Protein 3ZIT (pdb70)

InterPro domains:
  IPR002109 Glutaredoxin [PF00462] (4-63)
  IPR011911 Glutaredoxin-like protein, YruB [TIGR02196] (3-76)
  IPR036249 Thioredoxin-like superfamily [SSF52833] (2-76)
  IPR051548 Glutaredoxin-like Electron Transport [PTHR34386] (2-76)

Structure (mmCIF, N/CA/C/O backbone):
data_3ZIT
#
_entry.id   3ZIT
#
_cell.length_a   24.410
_cell.length_b   99.090
_cell.length_c   25.160
_cell.angle_alpha   90.00
_cell.angle_beta   91.64
_cell.angle_gamma   90.00
#
_symmetry.space_group_name_H-M   'P 1 21 1'
#
loop_
_entity.id
_entity.type
_entity.pdbx_description
1 polymer THIOREDOXIN
2 water water
#
loop_
_atom_site.group_PDB
_atom_site.id
_atom_site.type_symbol
_atom_site.label_atom_id
_atom_site.label_alt_id
_atom_site.label_comp_id
_atom_site.label_asym_id
_atom_site.label_entity_id
_atom_site.label_seq_id
_atom_site.pdbx_PDB_ins_code
_atom_site.Cartn_x
_atom_site.Cartn_y
_atom_site.Cartn_z
_atom_site.occupancy
_atom_site.B_iso_or_equiv
_atom_site.auth_seq_id
_atom_site.auth_comp_id
_atom_site.auth_asym_id
_atom_site.auth_atom_id
_atom_site.pdbx_PDB_model_nu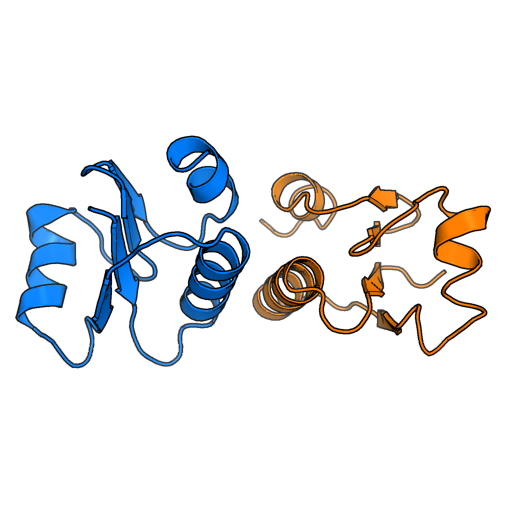m
ATOM 1 N N . LYS A 1 3 ? -15.988 -17.963 -2.110 1.00 31.22 3 LYS A N 1
ATOM 2 C CA . LYS A 1 3 ? -17.231 -17.087 -2.164 1.00 31.21 3 LYS A CA 1
ATOM 3 C C . LYS A 1 3 ? -17.023 -15.854 -3.002 1.00 26.30 3 LYS A C 1
ATOM 4 O O . LYS A 1 3 ? -17.974 -15.211 -3.503 1.00 32.25 3 LYS A O 1
ATOM 10 N N . ILE A 1 4 ? -15.826 -15.364 -2.987 1.00 19.73 4 ILE A N 1
ATOM 11 C CA . ILE A 1 4 ? -15.451 -14.298 -3.933 1.00 17.53 4 ILE A CA 1
ATOM 12 C C . ILE A 1 4 ? -14.417 -14.847 -4.786 1.00 15.72 4 ILE A C 1
ATOM 13 O O . ILE A 1 4 ? -13.433 -15.399 -4.316 1.00 19.09 4 ILE A O 1
ATOM 18 N N . GLU A 1 5 ? -14.655 -14.675 -6.080 1.00 15.85 5 GLU A N 1
ATOM 19 C CA . GLU A 1 5 ? -13.752 -15.192 -7.096 1.00 15.58 5 GLU A CA 1
ATOM 20 C C . GLU A 1 5 ? -13.258 -14.039 -7.964 1.00 13.95 5 GLU A C 1
ATOM 21 O O . GLU A 1 5 ? -14.035 -13.164 -8.350 1.00 16.75 5 GLU A O 1
ATOM 27 N N . VAL A 1 6 ? -11.951 -14.001 -8.233 1.00 13.84 6 VAL A N 1
ATOM 28 C CA . VAL A 1 6 ? -11.362 -13.001 -9.098 1.00 12.26 6 VAL A CA 1
ATOM 29 C C . VAL A 1 6 ? -10.768 -13.694 -10.339 1.00 12.18 6 VAL A C 1
ATOM 30 O O . VAL A 1 6 ? -9.899 -14.547 -10.186 1.00 16.82 6 VAL A O 1
ATOM 34 N N . TYR A 1 7 ? -11.236 -13.343 -11.497 1.00 12.41 7 TYR A N 1
ATOM 35 C CA . TYR A 1 7 ? -10.754 -13.871 -12.766 1.00 14.00 7 TYR A CA 1
ATOM 36 C C . TYR A 1 7 ? -9.832 -12.815 -13.366 1.00 15.03 7 TYR A C 1
ATOM 37 O O . TYR A 1 7 ? -10.261 -11.650 -13.599 1.00 14.42 7 TYR A O 1
ATOM 46 N N . ALA A 1 8 ? -8.568 -13.171 -13.614 1.00 16.62 8 ALA A N 1
ATOM 47 C CA . ALA A 1 8 ? -7.574 -12.228 -14.057 1.00 18.54 8 ALA A CA 1
ATOM 48 C C . ALA A 1 8 ? -6.716 -12.883 -15.140 1.00 21.97 8 ALA A C 1
ATOM 49 O O . ALA A 1 8 ? -6.794 -14.022 -15.363 1.00 25.94 8 ALA A O 1
ATOM 51 N N . GLN A 1 9 ? -5.902 -12.097 -15.845 1.00 25.23 9 GLN A N 1
ATOM 52 C CA . GLN A 1 9 ? -4.998 -12.571 -17.011 1.00 23.23 9 GLN A CA 1
ATOM 53 C C . GLN A 1 9 ? -3.837 -11.699 -17.011 1.00 25.67 9 GLN A C 1
ATOM 54 O O . GLN A 1 9 ? -3.819 -10.643 -16.335 1.00 23.76 9 GLN A O 1
ATOM 60 N N . PRO A 1 10 ? -2.762 -12.146 -17.655 1.00 24.84 10 PRO A N 1
ATOM 61 C CA . PRO A 1 10 ? -1.490 -11.355 -17.728 1.00 30.18 10 PRO A CA 1
ATOM 62 C C . PRO A 1 10 ? -1.655 -10.002 -18.388 1.00 24.11 10 PRO A C 1
ATOM 63 O O . PRO A 1 10 ? -2.591 -9.803 -19.245 1.00 26.14 10 PRO A O 1
ATOM 67 N N . ASP A 1 11 ? -0.718 -9.083 -18.063 1.00 23.29 11 ASP A N 1
ATOM 68 C CA . ASP A 1 11 ? -0.614 -7.814 -18.676 1.00 27.63 11 ASP A CA 1
ATOM 69 C C . ASP A 1 11 ? -1.990 -7.164 -18.530 1.00 27.08 11 ASP A C 1
ATOM 70 O O . ASP A 1 11 ? -2.553 -6.737 -19.558 1.00 26.96 11 ASP A O 1
ATOM 75 N N . CYS A 1 12 ? -2.506 -7.089 -17.278 1.00 23.94 12 CYS A N 1
ATOM 76 C CA . CYS A 1 12 ? -3.805 -6.548 -16.998 1.00 19.63 12 CYS A CA 1
ATOM 77 C C . CYS A 1 12 ? -3.710 -5.580 -15.848 1.00 17.97 12 CYS A C 1
ATOM 78 O O . CYS A 1 12 ? -3.954 -5.901 -14.680 1.00 18.45 12 CYS A O 1
ATOM 81 N N . PRO A 1 13 ? -3.393 -4.345 -16.185 1.00 19.80 13 PRO A N 1
ATOM 82 C CA . PRO A 1 13 ? -3.282 -3.326 -15.136 1.00 18.32 13 PRO A CA 1
ATOM 83 C C . PRO A 1 13 ? -4.562 -3.209 -14.271 1.00 16.02 13 PRO A C 1
ATOM 84 O O . PRO A 1 13 ? -4.427 -3.110 -13.040 1.00 21.35 13 PRO A O 1
ATOM 88 N N . PRO A 1 14 ? -5.796 -3.198 -14.853 1.00 15.00 14 PRO A N 1
ATOM 89 C CA . PRO A 1 14 ? -6.995 -3.137 -14.068 1.00 15.05 14 PRO A CA 1
ATOM 90 C C . PRO A 1 14 ? -7.117 -4.309 -13.092 1.00 14.07 14 PRO A C 1
ATOM 91 O O . PRO A 1 14 ? -7.599 -4.134 -12.000 1.00 14.71 14 PRO A O 1
ATOM 95 N N . CYS A 1 15 ? -6.644 -5.479 -13.492 1.00 14.62 15 CYS A N 1
ATOM 96 C CA . CYS A 1 15 ? -6.629 -6.634 -12.546 1.00 14.89 15 CYS A CA 1
ATOM 97 C C . CYS A 1 15 ? -5.786 -6.400 -11.301 1.00 15.73 15 CYS A C 1
ATOM 98 O O . CYS A 1 15 ? -6.190 -6.700 -10.164 1.00 14.87 15 CYS A O 1
ATOM 101 N N . VAL A 1 16 ? -4.607 -5.822 -11.492 1.00 18.15 16 VAL A N 1
ATOM 102 C CA . VAL A 1 16 ? -3.773 -5.542 -10.376 1.00 19.06 16 VAL A CA 1
ATOM 103 C C . VAL A 1 16 ? -4.431 -4.524 -9.473 1.00 17.38 16 VAL A C 1
ATOM 104 O O . VAL A 1 16 ? -4.347 -4.645 -8.177 1.00 18.45 16 VAL A O 1
ATOM 108 N N . ILE A 1 17 ? -5.036 -3.503 -10.052 1.00 16.89 17 ILE A N 1
ATOM 109 C CA . ILE A 1 17 ? -5.665 -2.510 -9.256 1.00 16.87 17 ILE A CA 1
ATOM 110 C C . ILE A 1 17 ? -6.819 -3.119 -8.415 1.00 16.87 17 ILE A C 1
ATOM 111 O O . ILE A 1 17 ? -6.991 -2.814 -7.235 1.00 17.72 17 ILE A O 1
ATOM 116 N N . VAL A 1 18 ? -7.647 -3.950 -9.073 1.00 14.02 18 VAL A N 1
ATOM 117 C CA . VAL A 1 18 ? -8.800 -4.543 -8.375 1.00 13.29 18 VAL A CA 1
ATOM 118 C C . VAL A 1 18 ? -8.265 -5.410 -7.231 1.00 14.70 18 VAL A C 1
ATOM 119 O O . VAL A 1 18 ? -8.831 -5.372 -6.109 1.00 14.86 18 VAL A O 1
ATOM 123 N N . LYS A 1 19 ? -7.209 -6.160 -7.442 1.00 13.57 19 LYS A N 1
ATOM 124 C CA . LYS A 1 19 ? -6.712 -6.940 -6.357 1.00 15.94 19 LYS A CA 1
ATOM 125 C C . LYS A 1 19 ? -6.205 -6.076 -5.228 1.00 15.82 19 LYS A C 1
ATOM 126 O O . LYS A 1 19 ? -6.401 -6.434 -4.058 1.00 16.68 19 LYS A O 1
ATOM 132 N N . GLU A 1 20 ? -5.544 -4.984 -5.540 1.00 16.03 20 GLU A N 1
ATOM 133 C CA . GLU A 1 20 ? -5.078 -4.124 -4.436 1.00 16.03 20 GLU A CA 1
ATOM 134 C C . GLU A 1 20 ? -6.256 -3.527 -3.643 1.00 14.91 20 GLU A C 1
ATOM 135 O O . GLU A 1 20 ? -6.149 -3.382 -2.411 1.00 16.54 20 GLU A O 1
ATOM 141 N N . PHE A 1 21 ? -7.321 -3.210 -4.305 1.00 15.18 21 PHE A N 1
ATOM 142 C CA . PHE A 1 21 ? -8.496 -2.737 -3.627 1.00 15.57 21 PHE A CA 1
ATOM 143 C C . PHE A 1 21 ? -9.049 -3.838 -2.691 1.00 16.59 21 PHE A C 1
ATOM 144 O O . PHE A 1 21 ? -9.370 -3.547 -1.508 1.00 16.33 21 PHE A O 1
ATOM 152 N N . LEU A 1 22 ? -9.130 -5.055 -3.209 1.00 15.82 22 LEU A N 1
ATOM 153 C CA . LEU A 1 22 ? -9.626 -6.141 -2.334 1.00 16.45 22 LEU A CA 1
ATOM 154 C C . LEU A 1 22 ? -8.708 -6.389 -1.154 1.00 15.86 22 LEU A C 1
ATOM 155 O O . LEU A 1 22 ? -9.162 -6.635 -0.032 1.00 18.44 22 LEU A O 1
ATOM 160 N N . LYS A 1 23 ? -7.412 -6.423 -1.411 1.00 16.21 23 LYS A N 1
ATOM 161 C CA . LYS A 1 23 ? -6.492 -6.603 -0.314 1.00 16.07 23 LYS A CA 1
ATOM 162 C C . LYS A 1 23 ? -6.557 -5.492 0.767 1.00 15.94 23 LYS A C 1
ATOM 163 O O . LYS A 1 23 ? -6.462 -5.787 1.929 1.00 16.90 23 LYS A O 1
ATOM 169 N N . HIS A 1 24 ? -6.649 -4.261 0.328 1.00 16.31 24 HIS A N 1
ATOM 170 C CA . HIS A 1 24 ? -6.697 -3.166 1.265 1.00 17.56 24 HIS A CA 1
ATOM 171 C C . HIS A 1 24 ? -7.896 -3.269 2.167 1.00 17.34 24 HIS A C 1
ATOM 172 O O . HIS A 1 24 ? -7.879 -2.884 3.370 1.00 18.81 24 HIS A O 1
ATOM 179 N N . ASN A 1 25 ? -8.965 -3.848 1.605 1.00 17.98 25 ASN A N 1
ATOM 180 C CA . ASN A 1 25 ? -10.236 -4.157 2.357 1.00 19.09 25 ASN A CA 1
ATOM 181 C C . ASN A 1 25 ? -10.235 -5.480 3.042 1.00 17.27 25 ASN A C 1
ATOM 182 O O . ASN A 1 25 ? -11.226 -5.867 3.615 1.00 20.85 25 ASN A O 1
ATOM 187 N N . ASN A 1 26 ? -9.105 -6.197 2.978 1.00 15.92 26 ASN A N 1
ATOM 188 C CA . ASN A 1 26 ? -8.933 -7.488 3.624 1.00 20.00 26 ASN A CA 1
ATOM 189 C C . ASN A 1 26 ? -10.017 -8.496 3.248 1.00 17.43 26 ASN A C 1
ATOM 190 O O . ASN A 1 26 ? -10.482 -9.265 4.129 1.00 20.71 26 ASN A O 1
ATOM 195 N N . VAL A 1 27 ? -10.423 -8.472 1.994 1.00 18.12 27 VAL A N 1
ATOM 196 C CA . VAL A 1 27 ? -11.359 -9.419 1.445 1.00 18.38 27 VAL A CA 1
ATOM 197 C C . VAL A 1 27 ? -10.743 -10.798 1.220 1.00 18.86 27 VAL A C 1
ATOM 198 O O . VAL A 1 27 ? -9.628 -10.908 0.658 1.00 20.20 27 VAL A O 1
ATOM 202 N N . ALA A 1 28 ? -11.470 -11.844 1.650 1.00 17.02 28 ALA A N 1
ATOM 203 C CA . ALA A 1 28 ? -11.031 -13.225 1.469 1.00 18.98 28 ALA A CA 1
ATOM 204 C C . ALA A 1 28 ? -11.461 -13.844 0.129 1.00 19.48 28 ALA A C 1
ATOM 205 O O . ALA A 1 28 ? -12.266 -14.771 0.130 1.00 26.37 28 ALA A O 1
ATOM 207 N N . TYR A 1 29 ? -10.711 -13.689 -0.915 1.00 18.04 29 TYR A N 1
ATOM 208 C CA . TYR A 1 29 ? -11.041 -14.109 -2.303 1.00 19.46 29 TYR A CA 1
ATOM 209 C C . TYR A 1 29 ? -10.139 -15.220 -2.762 1.00 19.14 29 TYR A C 1
ATOM 210 O O . TYR A 1 29 ? -9.066 -15.417 -2.239 1.00 21.63 29 TYR A O 1
ATOM 219 N N . GLU A 1 30 ? -10.566 -15.914 -3.794 1.00 20.50 30 GLU A N 1
ATOM 220 C CA . GLU A 1 30 ? -9.744 -16.818 -4.580 1.00 23.02 30 GLU A CA 1
ATOM 221 C C . GLU A 1 30 ? -9.523 -16.237 -5.965 1.00 20.19 30 GLU A C 1
ATOM 222 O O . GLU A 1 30 ? -10.436 -15.702 -6.552 1.00 19.82 30 GLU A O 1
ATOM 228 N N . GLU A 1 31 ? -8.337 -16.404 -6.518 1.00 21.54 31 GLU A N 1
ATOM 229 C CA . GLU A 1 31 ? -7.998 -15.893 -7.816 1.00 19.33 31 GLU A CA 1
ATOM 230 C C . GLU A 1 31 ? -7.712 -16.911 -8.849 1.00 20.61 31 GLU A C 1
ATOM 231 O O . GLU A 1 31 ? -7.182 -17.980 -8.539 1.00 25.37 31 GLU A O 1
ATOM 237 N N . PHE A 1 32 ? -8.071 -16.652 -10.095 1.00 19.56 32 PHE A N 1
ATOM 238 C CA . PHE A 1 32 ? -7.891 -17.597 -11.206 1.00 19.18 32 PHE A CA 1
ATOM 239 C C . PHE A 1 32 ? -7.233 -16.824 -12.334 1.00 25.53 32 PHE A C 1
ATOM 240 O O . PHE A 1 32 ? -7.441 -15.626 -12.412 1.00 24.76 32 PHE A O 1
ATOM 248 N N . ASP A 1 33 ? -6.411 -17.491 -13.152 1.00 23.04 33 ASP A N 1
ATOM 249 C CA . ASP A 1 33 ? -5.801 -16.932 -14.378 1.00 30.00 33 ASP A CA 1
ATOM 250 C C . ASP A 1 33 ? -6.422 -17.535 -15.623 1.00 23.05 33 ASP A C 1
ATOM 251 O O . ASP A 1 33 ? -6.141 -18.698 -15.902 1.00 27.53 33 ASP A O 1
ATOM 256 N N . VAL A 1 34 ? -7.121 -16.785 -16.450 1.00 23.16 34 VAL A N 1
ATOM 257 C CA . VAL A 1 34 ? -7.910 -17.288 -17.567 1.00 25.67 34 VAL A CA 1
ATOM 258 C C . VAL A 1 34 ? -7.019 -17.521 -18.768 1.00 27.89 34 VAL A C 1
ATOM 259 O O . VAL A 1 34 ? -7.449 -18.039 -19.785 1.00 27.40 34 VAL A O 1
ATOM 263 N N . LYS A 1 35 ? -5.802 -16.989 -18.650 1.00 29.71 35 LYS A N 1
ATOM 264 C CA . LYS A 1 35 ? -4.681 -17.288 -19.584 1.00 31.82 35 LYS A CA 1
ATOM 265 C C . LYS A 1 35 ? -4.125 -18.723 -19.382 1.00 27.41 35 LYS A C 1
ATOM 266 O O . LYS A 1 35 ? -4.091 -19.552 -20.328 1.00 40.51 35 LYS A O 1
ATOM 272 N N . LYS A 1 36 ? -3.660 -19.027 -18.157 1.00 32.36 36 LYS A N 1
ATOM 273 C CA . LYS A 1 36 ? -3.055 -20.325 -17.915 1.00 30.89 36 LYS A CA 1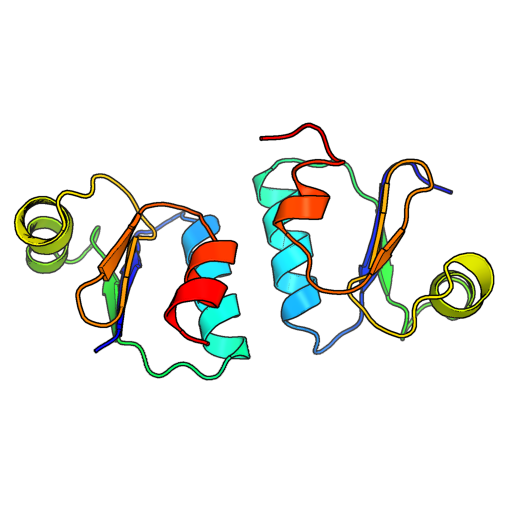
ATOM 274 C C . LYS A 1 36 ? -4.131 -21.412 -17.861 1.00 30.39 36 LYS A C 1
ATOM 275 O O . LYS A 1 36 ? -3.893 -22.540 -18.215 1.00 37.59 36 LYS A O 1
ATOM 281 N N . ASP A 1 37 ? -5.329 -21.118 -17.389 1.00 27.52 37 ASP A N 1
ATOM 282 C CA . ASP A 1 37 ? -6.279 -22.078 -16.852 1.00 27.42 37 ASP A CA 1
ATOM 283 C C . ASP A 1 37 ? -7.545 -22.155 -17.699 1.00 25.62 37 ASP A C 1
ATOM 284 O O . ASP A 1 37 ? -8.402 -21.302 -17.580 1.00 23.65 37 ASP A O 1
ATOM 289 N N . ALA A 1 38 ? -7.631 -23.165 -18.583 1.00 25.93 38 ALA A N 1
ATOM 290 C CA . ALA A 1 38 ? -8.773 -23.200 -19.505 1.00 27.28 38 ALA A CA 1
ATOM 291 C C . ALA A 1 38 ? -10.107 -23.405 -18.764 1.00 24.83 38 ALA A C 1
ATOM 292 O O . ALA A 1 38 ? -11.154 -22.961 -19.262 1.00 24.13 38 ALA A O 1
ATOM 294 N N . ALA A 1 39 ? -10.070 -24.096 -17.596 1.00 21.36 39 ALA A N 1
ATOM 295 C CA . ALA A 1 39 ? -11.309 -24.338 -16.879 1.00 22.97 39 ALA A CA 1
ATOM 296 C C . ALA A 1 39 ? -11.856 -22.932 -16.370 1.00 18.19 39 ALA A C 1
ATOM 297 O O . ALA A 1 39 ? -13.080 -22.652 -16.458 1.00 17.23 39 ALA A O 1
ATOM 299 N N . ALA A 1 40 ? -10.936 -22.096 -15.857 1.00 19.79 40 ALA A N 1
ATOM 300 C CA . ALA A 1 40 ? -11.284 -20.779 -15.363 1.00 17.40 40 ALA A CA 1
ATOM 301 C C . ALA A 1 40 ? -11.855 -19.952 -16.542 1.00 17.68 40 ALA A C 1
ATOM 302 O O . ALA A 1 40 ? -12.800 -19.194 -16.404 1.00 16.83 40 ALA A O 1
ATOM 304 N N . ARG A 1 41 ? -11.162 -20.000 -17.684 1.00 19.32 41 ARG A N 1
ATOM 305 C CA . ARG A 1 41 ? -11.703 -19.374 -18.866 1.00 20.39 41 ARG A CA 1
ATOM 306 C C . ARG A 1 41 ? -13.095 -19.784 -19.243 1.00 21.12 41 ARG A C 1
ATOM 307 O O . ARG A 1 41 ? -13.937 -18.942 -19.587 1.00 20.12 41 ARG A O 1
ATOM 315 N N . ASN A 1 42 ? -13.381 -21.068 -19.236 1.00 17.94 42 ASN A N 1
ATOM 316 C CA . ASN A 1 42 ? -14.734 -21.508 -19.533 1.00 17.70 42 ASN A CA 1
ATOM 317 C C . ASN A 1 42 ? -15.718 -21.048 -18.499 1.00 15.53 42 ASN A C 1
ATOM 318 O O . ASN A 1 42 ? -16.826 -20.762 -18.844 1.00 17.17 42 ASN A O 1
ATOM 323 N N . ARG A 1 43 ? -15.306 -20.998 -17.245 1.00 16.68 43 ARG A N 1
ATOM 324 C CA . ARG A 1 43 ? -16.282 -20.479 -16.264 1.00 15.15 43 ARG A CA 1
ATOM 325 C C . ARG A 1 43 ? -16.570 -19.001 -16.542 1.00 15.55 43 ARG A C 1
ATOM 326 O O . ARG A 1 43 ? -17.727 -18.542 -16.505 1.00 16.27 43 ARG A O 1
ATOM 334 N N . LEU A 1 44 ? -15.529 -18.217 -16.843 1.00 15.75 44 LEU A N 1
ATOM 335 C CA . LEU A 1 44 ? -15.694 -16.806 -17.157 1.00 14.76 44 LEU A CA 1
ATOM 336 C C . LEU A 1 44 ? -16.723 -16.614 -18.255 1.00 16.67 44 LEU A C 1
ATOM 337 O O . LEU A 1 44 ? -17.651 -15.809 -18.115 1.00 18.29 44 LEU A O 1
ATOM 342 N N . LEU A 1 45 ? -16.546 -17.345 -19.363 1.00 18.48 45 LEU A N 1
ATOM 343 C CA . LEU A 1 45 ? -17.532 -17.197 -20.472 1.00 20.67 45 LEU A CA 1
ATOM 344 C C . LEU A 1 45 ? -18.927 -17.832 -20.207 1.00 24.70 45 LEU A C 1
ATOM 345 O O . LEU A 1 45 ? -19.972 -17.247 -20.463 1.00 25.34 45 LEU A O 1
ATOM 350 N N . TYR A 1 46 ? -18.946 -19.042 -19.668 1.00 20.72 46 TYR A N 1
ATOM 351 C CA . TYR A 1 46 ? -20.225 -19.815 -19.627 1.00 20.71 46 TYR A CA 1
ATOM 352 C C . TYR A 1 46 ? -21.023 -19.690 -18.355 1.00 22.53 46 TYR A C 1
ATOM 353 O O . TYR A 1 46 ? -22.266 -19.882 -18.425 1.00 27.35 46 TYR A O 1
ATOM 362 N N . ASP A 1 47 ? -20.330 -19.586 -17.216 1.00 21.62 47 ASP A N 1
ATOM 363 C CA . ASP A 1 47 ? -21.009 -19.391 -15.922 1.00 22.66 47 ASP A CA 1
ATOM 364 C C . ASP A 1 47 ? -21.319 -17.921 -15.739 1.00 20.90 47 ASP A C 1
ATOM 365 O O . ASP A 1 47 ? -22.319 -17.583 -15.172 1.00 24.52 47 ASP A O 1
ATOM 370 N N . TYR A 1 48 ? -20.402 -17.032 -16.202 1.00 17.24 48 TYR A N 1
ATOM 371 C CA . TYR A 1 48 ? -20.526 -15.624 -15.822 1.00 18.12 48 TYR A CA 1
ATOM 372 C C . TYR A 1 48 ? -20.791 -14.702 -16.980 1.00 17.53 48 TYR A C 1
ATOM 373 O O . TYR A 1 48 ? -20.966 -13.522 -16.786 1.00 19.34 48 TYR A O 1
ATOM 382 N N . ASP A 1 49 ? -20.909 -15.260 -18.179 1.00 19.72 49 ASP A N 1
ATOM 383 C CA . ASP A 1 49 ? -21.233 -14.560 -19.411 1.00 24.55 49 ASP A CA 1
ATOM 384 C C . ASP A 1 49 ? -20.334 -13.310 -19.567 1.00 22.43 49 ASP A C 1
ATOM 385 O O . ASP A 1 49 ? -20.839 -12.254 -19.983 1.00 23.01 49 ASP A O 1
ATOM 390 N N . SER A 1 50 ? -19.033 -13.422 -19.249 1.00 17.41 50 SER A N 1
ATOM 391 C CA . SER A 1 50 ? -18.034 -12.348 -19.347 1.00 17.78 50 SER A CA 1
ATOM 392 C C . SER A 1 50 ? -16.905 -12.639 -20.335 1.00 19.48 50 SER A C 1
ATOM 393 O O . SER A 1 50 ? -16.421 -13.751 -20.383 1.00 22.36 50 SER A O 1
ATOM 396 N N . TYR A 1 51 ? -16.480 -11.574 -21.003 1.00 18.02 51 TYR A N 1
ATOM 397 C CA . TYR A 1 51 ? -15.495 -11.656 -22.085 1.00 20.87 51 TYR A CA 1
ATOM 398 C C . TYR A 1 51 ? -14.161 -11.101 -21.632 1.00 18.41 51 TYR A C 1
ATOM 399 O O . TYR A 1 51 ? -13.176 -11.082 -22.423 1.00 19.72 51 TYR A O 1
ATOM 408 N N . SER A 1 52 ? -14.059 -10.580 -20.433 1.00 19.71 52 SER A N 1
ATOM 409 C CA . SER A 1 52 ? -12.833 -9.827 -20.091 1.00 22.80 52 SER A CA 1
ATOM 410 C C . SER A 1 52 ? -12.464 -9.937 -18.651 1.00 18.77 52 SER A C 1
ATOM 411 O O . SER A 1 52 ? -13.209 -10.385 -17.793 1.00 17.75 52 SER A O 1
ATOM 414 N N . THR A 1 53 ? -11.258 -9.506 -18.376 1.00 19.00 53 THR A N 1
ATOM 415 C CA . THR A 1 53 ? -10.724 -9.440 -17.040 1.00 17.35 53 THR A CA 1
ATOM 416 C C . THR A 1 53 ? -10.433 -7.970 -16.658 1.00 15.62 53 THR A C 1
ATOM 417 O O . THR A 1 53 ? -10.225 -7.170 -17.545 1.00 18.64 53 THR A O 1
ATOM 421 N N . PRO A 1 54 ? -10.416 -7.636 -15.387 1.00 14.00 54 PRO A N 1
ATOM 422 C CA . PRO A 1 54 ? -10.841 -8.503 -14.279 1.00 14.32 54 PRO A CA 1
ATOM 423 C C . PRO A 1 54 ? -12.359 -8.727 -14.325 1.00 13.23 54 PRO A C 1
ATOM 424 O O . PRO A 1 54 ? -13.123 -7.836 -14.756 1.00 15.31 54 PRO A O 1
ATOM 428 N N . THR A 1 55 ? -12.815 -9.880 -13.833 1.00 13.03 55 THR A N 1
ATOM 429 C CA . THR A 1 55 ? -14.187 -10.137 -13.486 1.00 12.62 55 THR A CA 1
ATOM 430 C C . THR A 1 55 ? -14.136 -10.662 -12.086 1.00 11.54 55 THR A C 1
ATOM 431 O O . THR A 1 55 ? -13.395 -11.549 -11.757 1.00 13.10 55 THR A O 1
ATOM 435 N N . VAL A 1 56 ? -14.957 -10.048 -11.210 1.00 11.09 56 VAL A N 1
ATOM 436 C CA . VAL A 1 56 ? -15.059 -10.449 -9.875 1.00 10.84 56 VAL A CA 1
ATOM 437 C C . VAL A 1 56 ? -16.417 -10.996 -9.628 1.00 11.61 56 VAL A C 1
ATOM 438 O O . VAL A 1 56 ? -17.424 -10.352 -9.999 1.00 13.37 56 VAL A O 1
ATOM 442 N N . VAL A 1 57 ? -16.552 -12.135 -8.950 1.00 11.74 57 VAL A N 1
ATOM 443 C CA . VAL A 1 57 ? -17.853 -12.726 -8.643 1.00 13.20 57 VAL A CA 1
ATOM 444 C C . VAL A 1 57 ? -18.032 -12.699 -7.175 1.00 14.51 57 VAL A C 1
ATOM 445 O O . VAL A 1 57 ? -17.200 -13.230 -6.410 1.00 15.88 57 VAL A O 1
ATOM 449 N N . ILE A 1 58 ? -19.073 -11.994 -6.732 1.00 17.70 58 ILE A N 1
ATOM 450 C CA . ILE A 1 58 ? -19.273 -11.859 -5.278 1.00 22.54 58 ILE A CA 1
ATOM 451 C C . ILE A 1 58 ? -20.615 -12.474 -4.948 1.00 25.94 58 ILE A C 1
ATOM 452 O O . ILE A 1 58 ? -21.650 -11.928 -5.381 1.00 30.28 58 ILE A O 1
ATOM 457 N N . ASP A 1 59 ? -20.597 -13.597 -4.218 1.00 28.51 59 ASP A N 1
ATOM 458 C CA . ASP A 1 59 ? -21.782 -14.361 -3.907 1.00 30.19 59 ASP A CA 1
ATOM 459 C C . ASP A 1 59 ? -22.553 -14.618 -5.183 1.00 29.37 59 ASP A C 1
ATOM 460 O O . ASP A 1 59 ? -23.785 -14.419 -5.211 1.00 33.19 59 ASP A O 1
ATOM 465 N N . GLY A 1 60 ? -21.860 -15.057 -6.230 1.00 26.92 60 GLY A N 1
ATOM 466 C CA . GLY A 1 60 ? -22.475 -15.222 -7.565 1.00 31.72 60 GLY A CA 1
ATOM 467 C C . GLY A 1 60 ? -22.923 -13.962 -8.375 1.00 25.47 60 GLY A C 1
ATOM 468 O O . GLY A 1 60 ? -23.410 -14.109 -9.478 1.00 30.95 60 GLY A O 1
ATOM 469 N N . GLU A 1 61 ? -22.770 -12.755 -7.826 1.00 25.01 61 GLU A N 1
ATOM 470 C CA . GLU A 1 61 ? -22.970 -11.519 -8.597 1.00 25.17 61 GLU A CA 1
ATOM 471 C C . GLU A 1 61 ? -21.717 -11.102 -9.373 1.00 23.40 61 GLU A C 1
ATOM 472 O O . GLU A 1 61 ? -20.670 -11.020 -8.822 1.00 21.28 61 GLU A O 1
ATOM 478 N N . VAL A 1 62 ? -21.858 -10.794 -10.664 1.00 22.44 62 VAL A N 1
ATOM 479 C CA . VAL A 1 62 ? -20.719 -10.676 -11.549 1.00 17.71 62 VAL A CA 1
ATOM 480 C C . VAL A 1 62 ? -20.359 -9.184 -11.853 1.00 19.54 62 VAL A C 1
ATOM 481 O O . VAL A 1 62 ? -21.132 -8.470 -12.472 1.00 22.73 62 VAL A O 1
ATOM 485 N N . VAL A 1 63 ? -19.161 -8.791 -11.515 1.00 17.08 63 VAL A N 1
ATOM 486 C CA . VAL A 1 63 ? -18.709 -7.496 -11.768 1.00 16.90 63 VAL A CA 1
ATOM 487 C C . VAL A 1 63 ? -17.635 -7.621 -12.866 1.00 17.28 63 VAL A C 1
ATOM 488 O O . VAL A 1 63 ? -16.500 -8.019 -12.568 1.00 17.02 63 VAL A O 1
ATOM 492 N N . ALA A 1 64 ? -17.985 -7.264 -14.121 1.00 19.65 64 ALA A N 1
ATOM 493 C CA . ALA A 1 64 ? -17.136 -7.541 -15.328 1.00 21.89 64 ALA A CA 1
ATOM 494 C C . ALA A 1 64 ? -16.368 -6.307 -15.706 1.00 25.90 64 ALA A C 1
ATOM 495 O O . ALA A 1 64 ? -16.942 -5.239 -15.904 1.00 32.25 64 ALA A O 1
ATOM 497 N N . GLY A 1 65 ? -15.075 -6.484 -15.941 1.00 25.62 65 GLY A N 1
ATOM 498 C CA . GLY A 1 65 ? -14.184 -5.390 -16.351 1.00 28.57 65 GLY A CA 1
ATOM 499 C C . GLY A 1 65 ? -13.879 -4.511 -15.152 1.00 30.96 65 GLY A C 1
ATOM 500 O O . GLY A 1 65 ? -14.132 -4.874 -14.017 1.00 29.07 65 GLY A O 1
ATOM 501 N N . PHE A 1 66 ? -13.324 -3.347 -15.422 1.00 35.02 66 PHE A N 1
ATOM 502 C CA . PHE A 1 66 ? -12.663 -2.520 -14.432 1.00 32.38 66 PHE A CA 1
ATOM 503 C C . PHE A 1 66 ? -13.680 -1.564 -13.816 1.00 29.59 66 PHE A C 1
ATOM 504 O O . PHE A 1 66 ? -13.968 -0.483 -14.366 1.00 40.24 66 PHE A O 1
ATOM 512 N N . GLN A 1 67 ? -14.258 -1.911 -12.674 1.00 31.31 67 GLN A N 1
ATOM 513 C CA . GLN A 1 67 ? -15.287 -1.106 -12.120 1.00 26.92 67 GLN A CA 1
ATOM 514 C C . GLN A 1 67 ? -15.021 -1.058 -10.697 1.00 27.43 67 GLN A C 1
ATOM 515 O O . GLN A 1 67 ? -15.720 -1.745 -9.980 1.00 26.64 67 GLN A O 1
ATOM 521 N N . ILE A 1 68 ? -14.006 -0.307 -10.224 1.00 25.00 68 ILE A N 1
ATOM 522 C CA . ILE A 1 68 ? -13.747 -0.326 -8.738 1.00 25.98 68 ILE A CA 1
ATOM 523 C C . ILE A 1 68 ? -14.945 0.047 -7.847 1.00 25.22 68 ILE A C 1
ATOM 524 O O . ILE A 1 68 ? -15.055 -0.533 -6.742 1.00 32.63 68 ILE A O 1
ATOM 529 N N . GLU A 1 69 ? -15.845 0.940 -8.263 1.00 33.17 69 GLU A N 1
ATOM 530 C CA . GLU A 1 69 ? -16.929 1.394 -7.345 1.00 33.07 69 GLU A CA 1
ATOM 531 C C . GLU A 1 69 ? -17.933 0.305 -7.034 1.00 38.52 69 GLU A C 1
ATOM 532 O O . GLU A 1 69 ? -18.441 0.263 -5.896 1.00 42.69 69 GLU A O 1
ATOM 538 N N . LYS A 1 70 ? -18.149 -0.642 -7.967 1.00 38.84 70 LYS A N 1
ATOM 539 C CA . LYS A 1 70 ? -19.112 -1.725 -7.647 1.00 39.41 70 LYS A CA 1
ATOM 540 C C . LYS A 1 70 ? -18.571 -2.712 -6.624 1.00 32.68 70 LYS A C 1
ATOM 541 O O . LYS A 1 70 ? -19.360 -3.271 -5.826 1.00 36.89 70 LYS A O 1
ATOM 547 N N . LEU A 1 71 ? -17.252 -2.924 -6.630 1.00 30.66 71 LEU A N 1
ATOM 548 C CA . LEU A 1 71 ? -16.713 -3.786 -5.583 1.00 33.04 71 LEU A CA 1
ATOM 549 C C . LEU A 1 71 ? -17.155 -3.164 -4.219 1.00 42.02 71 LEU A C 1
ATOM 550 O O . LEU A 1 71 ? -17.781 -3.837 -3.370 1.00 34.09 71 LEU A O 1
ATOM 555 N N . GLN A 1 72 ? -16.944 -1.855 -4.044 1.00 34.12 72 GLN A N 1
ATOM 556 C CA . GLN A 1 72 ? -17.476 -1.154 -2.840 1.00 46.54 72 GLN A CA 1
ATOM 557 C C . GLN A 1 72 ? -18.987 -1.399 -2.561 1.00 35.30 72 GLN A C 1
ATOM 558 O O . GLN A 1 72 ? -19.372 -1.750 -1.440 1.00 49.56 72 GLN A O 1
ATOM 564 N N . GLN A 1 73 ? -19.818 -1.297 -3.600 1.00 54.15 73 GLN A N 1
ATOM 565 C CA . GLN A 1 73 ? -21.243 -1.629 -3.477 1.00 41.27 73 GLN A CA 1
ATOM 566 C C . GLN A 1 73 ? -21.502 -2.971 -2.794 1.00 44.82 73 GLN A C 1
ATOM 567 O O . GLN A 1 73 ? -22.170 -3.057 -1.752 1.00 54.56 73 GLN A O 1
ATOM 573 N N . LEU A 1 74 ? -20.951 -4.021 -3.387 1.00 44.49 74 LEU A N 1
ATOM 574 C CA . LEU A 1 74 ? -21.334 -5.405 -3.086 1.00 41.78 74 LEU A CA 1
ATOM 575 C C . LEU A 1 74 ? -20.560 -6.089 -1.924 1.00 43.96 74 LEU A C 1
ATOM 576 O O . LEU A 1 74 ? -20.947 -7.151 -1.413 1.00 37.28 74 LEU A O 1
ATOM 581 N N . LEU A 1 75 ? -19.454 -5.502 -1.509 1.00 39.98 75 LEU A N 1
ATOM 582 C CA . LEU A 1 75 ? -18.604 -6.190 -0.561 1.00 40.17 75 LEU A CA 1
ATOM 583 C C . LEU A 1 75 ? -18.849 -5.598 0.820 1.00 63.33 75 LEU A C 1
ATOM 584 O O . LEU A 1 75 ? -18.645 -6.289 1.838 1.00 48.11 75 LEU A O 1
ATOM 589 N N . ASN A 1 76 ? -19.321 -4.338 0.820 1.00 59.74 76 ASN A N 1
ATOM 590 C CA . ASN A 1 76 ? -19.400 -3.437 1.990 1.00 58.77 76 ASN A CA 1
ATOM 591 C C . ASN A 1 76 ? -18.306 -2.371 2.091 1.00 58.54 76 ASN A C 1
ATOM 592 O O . ASN A 1 76 ? -17.698 -1.983 1.091 1.00 64.50 76 ASN A O 1
ATOM 597 N N . MET B 1 1 ? -0.286 26.179 -8.779 1.00 25.19 1 MET B N 1
ATOM 598 C CA . MET B 1 1 ? -0.926 24.776 -8.866 1.00 18.93 1 MET B CA 1
ATOM 599 C C . MET B 1 1 ? -0.668 24.187 -10.249 1.00 18.26 1 MET B C 1
ATOM 600 O O . MET B 1 1 ? -0.807 24.891 -11.260 1.00 22.61 1 MET B O 1
ATOM 605 N N . LYS B 1 2 ? -0.358 22.914 -10.288 1.00 17.33 2 LYS B N 1
ATOM 606 C CA . LYS B 1 2 ? -0.308 22.201 -11.543 1.00 15.12 2 LYS B CA 1
ATOM 607 C C . LYS B 1 2 ? -1.728 21.817 -11.862 1.00 13.68 2 LYS B C 1
ATOM 608 O O . LYS B 1 2 ? -2.656 21.705 -10.987 1.00 14.41 2 LYS B O 1
ATOM 614 N N . LYS B 1 3 ? -2.001 21.512 -13.130 1.00 13.70 3 LYS B N 1
ATOM 615 C CA . LYS B 1 3 ? -3.373 21.240 -13.554 1.00 12.07 3 LYS B CA 1
ATOM 616 C C . LYS B 1 3 ? -3.987 20.038 -12.839 1.00 10.60 3 LYS B C 1
ATOM 617 O O . LYS B 1 3 ? -5.170 20.042 -12.501 1.00 11.65 3 LYS B O 1
ATOM 623 N N . ILE B 1 4 ? -3.193 18.987 -12.671 1.00 9.97 4 ILE B N 1
ATOM 624 C CA . ILE B 1 4 ? -3.583 17.811 -11.947 1.00 9.59 4 ILE B CA 1
ATOM 625 C C . ILE B 1 4 ? -2.573 17.482 -10.941 1.00 8.97 4 ILE B C 1
ATOM 626 O O . ILE B 1 4 ? -1.392 17.150 -11.324 1.00 10.99 4 ILE B O 1
ATOM 631 N N . GLU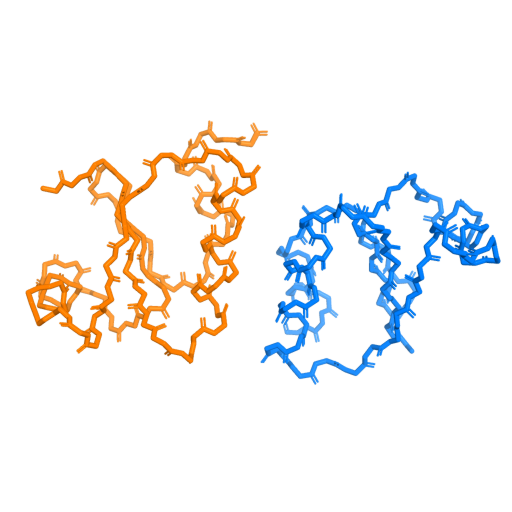 B 1 5 ? -2.874 17.564 -9.641 1.00 8.68 5 GLU B N 1
ATOM 632 C CA . GLU B 1 5 ? -1.955 17.287 -8.554 1.00 9.69 5 GLU B CA 1
ATOM 633 C C . GLU B 1 5 ? -2.454 16.113 -7.760 1.00 8.41 5 GLU B C 1
ATOM 634 O O . GLU B 1 5 ? -3.636 16.101 -7.379 1.00 10.28 5 GLU B O 1
ATOM 640 N N . VAL B 1 6 ? -1.597 15.177 -7.446 1.00 7.74 6 VAL B N 1
ATOM 641 C CA . VAL B 1 6 ? -1.913 14.028 -6.592 1.00 7.70 6 VAL B CA 1
ATOM 642 C C . VAL B 1 6 ? -1.089 14.103 -5.339 1.00 7.33 6 VAL B C 1
ATOM 643 O O . VAL B 1 6 ? 0.137 14.105 -5.412 1.00 9.57 6 VAL B O 1
ATOM 647 N N . TYR B 1 7 ? -1.745 14.137 -4.188 1.00 7.33 7 TYR B N 1
ATOM 648 C CA . TYR B 1 7 ? -1.093 14.111 -2.890 1.00 7.79 7 TYR B CA 1
ATOM 649 C C . TYR B 1 7 ? -1.198 12.704 -2.311 1.00 7.58 7 TYR B C 1
ATOM 650 O O . TYR B 1 7 ? -2.314 12.168 -2.166 1.00 8.10 7 TYR B O 1
ATOM 659 N N . ALA B 1 8 ? -0.033 12.134 -1.983 1.00 8.12 8 ALA B N 1
ATOM 660 C CA . ALA B 1 8 ? 0.045 10.756 -1.561 1.00 8.89 8 ALA B CA 1
ATOM 661 C C . ALA B 1 8 ? 1.056 10.635 -0.412 1.00 9.63 8 ALA B C 1
ATOM 662 O O . ALA B 1 8 ? 1.683 11.620 -0.037 1.00 9.93 8 ALA B O 1
ATOM 664 N N . GLN B 1 9 ? 1.205 9.451 0.106 1.00 11.75 9 GLN B N 1
ATOM 665 C CA . GLN B 1 9 ? 2.229 9.148 1.113 1.00 13.35 9 GLN B CA 1
ATOM 666 C C . GLN B 1 9 ? 2.497 7.647 1.018 1.00 13.75 9 GLN B C 1
ATOM 667 O O . GLN B 1 9 ? 1.707 6.900 0.410 1.00 13.37 9 GLN B O 1
ATOM 673 N N . PRO B 1 10 ? 3.581 7.193 1.663 1.00 15.40 10 PRO B N 1
ATOM 674 C CA . PRO B 1 10 ? 3.881 5.747 1.705 1.00 16.00 10 PRO B CA 1
ATOM 675 C C . PRO B 1 10 ? 2.820 5.004 2.561 1.00 13.87 10 PRO B C 1
ATOM 676 O O . PRO B 1 10 ? 2.069 5.602 3.390 1.00 16.15 10 PRO B O 1
ATOM 680 N N . ASP B 1 11 ? 2.738 3.716 2.361 1.00 15.25 11 ASP B N 1
ATOM 681 C CA . ASP B 1 11 ? 1.889 2.819 3.076 1.00 15.83 11 ASP B CA 1
ATOM 682 C C . ASP B 1 11 ? 0.475 3.322 2.964 1.00 13.27 11 ASP B C 1
ATOM 683 O O . ASP B 1 11 ? -0.267 3.419 3.955 1.00 15.22 11 ASP B O 1
ATOM 688 N N . CYS B 1 12 ? 0.019 3.548 1.732 1.00 13.34 12 CYS B N 1
ATOM 689 C CA . CYS B 1 12 ? -1.251 4.152 1.490 1.00 11.37 12 CYS B CA 1
ATOM 690 C C . CYS B 1 12 ? -1.795 3.439 0.258 1.00 10.45 12 CYS B C 1
ATOM 691 O O . CYS B 1 12 ? -1.721 3.883 -0.879 1.00 10.92 12 CYS B O 1
ATOM 694 N N . PRO B 1 13 ? -2.358 2.256 0.484 1.00 12.48 13 PRO B N 1
ATOM 695 C CA . PRO B 1 13 ? -2.918 1.515 -0.681 1.00 12.87 13 PRO B CA 1
ATOM 696 C C . PRO B 1 13 ? -3.963 2.312 -1.491 1.00 11.16 13 PRO B C 1
ATOM 697 O O . PRO B 1 13 ? -3.954 2.241 -2.725 1.00 11.92 13 PRO B O 1
ATOM 701 N N . PRO B 1 14 ? -4.836 3.135 -0.848 1.00 10.64 14 PRO B N 1
ATOM 702 C CA . PRO B 1 14 ? -5.771 3.895 -1.674 1.00 10.74 14 PRO B CA 1
ATOM 703 C C . PRO B 1 14 ? -5.058 4.875 -2.599 1.00 8.61 14 PRO B C 1
ATOM 704 O O . PRO B 1 14 ? -5.496 5.141 -3.703 1.00 9.13 14 PRO B O 1
ATOM 708 N N . CYS B 1 15 ? -3.915 5.432 -2.120 1.00 8.89 15 CYS B N 1
ATOM 709 C CA . CYS B 1 15 ? -3.106 6.280 -2.991 1.00 8.74 15 CYS B CA 1
ATOM 710 C C . CYS B 1 15 ? -2.543 5.544 -4.181 1.00 8.22 15 CYS B C 1
ATOM 711 O O . CYS B 1 15 ? -2.543 6.065 -5.287 1.00 9.24 15 CYS B O 1
ATOM 714 N N . VAL B 1 16 ? -2.105 4.333 -3.943 1.00 9.95 16 VAL B N 1
ATOM 715 C CA . VAL B 1 16 ? -1.571 3.504 -5.043 1.00 11.89 16 VAL B CA 1
ATOM 716 C C . VAL B 1 16 ? -2.676 3.199 -6.042 1.00 10.55 16 VAL B C 1
ATOM 717 O O . VAL B 1 16 ? -2.408 3.283 -7.249 1.00 11.92 16 VAL B O 1
ATOM 721 N N . ILE B 1 17 ? -3.853 2.850 -5.552 1.00 11.19 17 ILE B N 1
ATOM 722 C CA . ILE B 1 17 ? -4.988 2.581 -6.418 1.00 11.08 17 ILE B CA 1
ATOM 723 C C . ILE B 1 17 ? -5.316 3.797 -7.257 1.00 9.21 17 ILE B C 1
ATOM 724 O O . ILE B 1 17 ? -5.513 3.704 -8.461 1.00 10.08 17 ILE B O 1
ATOM 729 N N . VAL B 1 18 ? -5.365 4.975 -6.646 1.00 8.55 18 VAL B N 1
ATOM 730 C CA . VAL B 1 18 ? -5.640 6.181 -7.409 1.00 9.09 18 VAL B CA 1
ATOM 731 C C . VAL B 1 18 ? -4.585 6.438 -8.447 1.00 8.46 18 VAL B C 1
ATOM 732 O O . VAL B 1 18 ? -4.891 6.712 -9.605 1.00 9.14 18 VAL B O 1
ATOM 736 N N . LYS B 1 19 ? -3.294 6.359 -8.066 1.00 8.77 19 LYS B N 1
ATOM 737 C CA . LYS B 1 19 ? -2.246 6.614 -9.054 1.00 9.88 19 LYS B CA 1
ATOM 738 C C . LYS B 1 19 ? -2.306 5.600 -10.198 1.00 8.67 19 LYS B C 1
ATOM 739 O O . LYS B 1 19 ? -2.167 5.976 -11.353 1.00 9.90 19 LYS B O 1
ATOM 745 N N . GLU B 1 20 ? -2.516 4.321 -9.894 1.00 9.54 20 GLU B N 1
ATOM 746 C CA . GLU B 1 20 ? -2.590 3.330 -10.950 1.00 10.22 20 GLU B CA 1
ATOM 747 C C . GLU B 1 20 ? -3.764 3.522 -11.838 1.00 9.56 20 GLU B C 1
ATOM 748 O O . GLU B 1 20 ? -3.678 3.275 -13.054 1.00 10.09 20 GLU B O 1
ATOM 754 N N . PHE B 1 21 ? -4.912 3.912 -11.262 1.00 9.51 21 PHE B N 1
ATOM 755 C CA . PHE B 1 21 ? -6.103 4.287 -12.036 1.00 9.48 21 PHE B CA 1
ATOM 756 C C . PHE B 1 21 ? -5.728 5.450 -13.035 1.00 8.15 21 PHE B C 1
ATOM 757 O O . PHE B 1 21 ? -6.092 5.415 -14.187 1.00 9.62 21 PHE B O 1
ATOM 765 N N . LEU B 1 22 ? -5.123 6.474 -12.491 1.00 9.01 22 LEU B N 1
ATOM 766 C CA . LEU B 1 22 ? -4.735 7.604 -13.338 1.00 8.86 22 LEU B CA 1
ATOM 767 C C . LEU B 1 22 ? -3.749 7.179 -14.411 1.00 8.98 22 LEU B C 1
ATOM 768 O O . LEU B 1 22 ? -3.911 7.598 -15.571 1.00 10.00 22 LEU B O 1
ATOM 773 N N . LYS B 1 23 ? -2.769 6.344 -14.092 1.00 9.04 23 LYS B N 1
ATOM 774 C CA . LYS B 1 23 ? -1.836 5.821 -15.100 1.00 10.58 23 LYS B CA 1
ATOM 775 C C . LYS B 1 23 ? -2.539 5.028 -16.140 1.00 10.04 23 LYS B C 1
ATOM 776 O O . LYS B 1 23 ? -2.264 5.133 -17.336 1.00 11.17 23 LYS B O 1
ATOM 782 N N . HIS B 1 24 ? -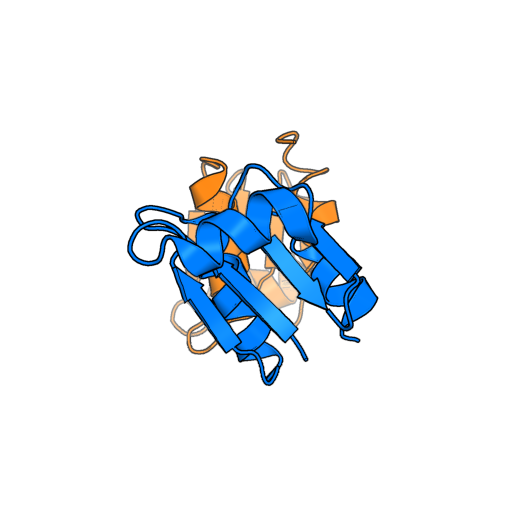3.437 4.149 -15.727 1.00 10.67 24 HIS B N 1
ATOM 783 C CA . HIS B 1 24 ? -4.146 3.332 -16.725 1.00 12.83 24 HIS B CA 1
ATOM 784 C C . HIS B 1 24 ? -4.985 4.160 -17.705 1.00 10.90 24 HIS B C 1
ATOM 785 O O . HIS B 1 24 ? -5.162 3.761 -18.864 1.00 12.81 24 HIS B O 1
ATOM 792 N N . ASN B 1 25 ? -5.449 5.307 -17.236 1.00 10.94 25 ASN B N 1
ATOM 793 C CA . ASN B 1 25 ? -6.155 6.259 -18.033 1.00 11.15 25 ASN B CA 1
ATOM 794 C C . ASN B 1 25 ? -5.266 7.288 -18.721 1.00 10.40 25 ASN B C 1
ATOM 795 O O . ASN B 1 25 ? -5.766 8.246 -19.272 1.00 11.05 25 ASN B O 1
ATOM 800 N N . ASN B 1 26 ? -3.963 7.149 -18.565 1.00 9.41 26 ASN B N 1
ATOM 801 C CA . ASN B 1 26 ? -2.969 8.003 -19.226 1.00 9.95 26 ASN B CA 1
ATOM 802 C C . ASN B 1 26 ? -3.164 9.463 -18.896 1.00 8.25 26 ASN B C 1
ATOM 803 O O . ASN B 1 26 ? -3.009 10.345 -19.739 1.00 9.05 26 ASN B O 1
ATOM 808 N N . VAL B 1 27 ? -3.452 9.761 -17.628 1.00 8.45 27 VAL B N 1
ATOM 809 C CA . VAL B 1 27 ? -3.634 11.084 -17.160 1.00 8.53 27 VAL B CA 1
ATOM 810 C C . VAL B 1 27 ? -2.304 11.737 -16.864 1.00 9.36 27 VAL B C 1
ATOM 811 O O . VAL B 1 27 ? -1.407 11.117 -16.296 1.00 10.52 27 VAL B O 1
ATOM 815 N N . ALA B 1 28 ? -2.165 13.023 -17.257 1.00 9.31 28 ALA B N 1
ATOM 816 C CA . ALA B 1 28 ? -0.893 13.761 -17.091 1.00 10.28 28 ALA B CA 1
ATOM 817 C C . ALA B 1 28 ? -0.915 14.457 -15.762 1.00 9.27 28 ALA B C 1
ATOM 818 O O . ALA B 1 28 ? -1.124 15.629 -15.677 1.00 15.71 28 ALA B O 1
ATOM 820 N N . TYR B 1 29 ? -0.587 13.764 -14.674 1.00 12.30 29 TYR B N 1
ATOM 821 C CA . TYR B 1 29 ? -0.572 14.314 -13.312 1.00 11.32 29 TYR B CA 1
ATOM 822 C C . TYR B 1 29 ? 0.844 14.530 -12.776 1.00 10.66 29 TYR B C 1
ATOM 823 O O . TYR B 1 29 ? 1.812 13.937 -13.295 1.00 12.32 29 TYR B O 1
ATOM 832 N N . GLU B 1 30 ? 0.967 15.355 -11.750 1.00 10.33 30 GLU B N 1
ATOM 833 C CA . GLU B 1 30 ? 2.180 15.511 -10.910 1.00 11.79 30 GLU B CA 1
ATOM 834 C C . GLU B 1 30 ? 1.839 15.038 -9.535 1.00 10.41 30 GLU B C 1
ATOM 835 O O . GLU B 1 30 ? 0.756 15.357 -9.018 1.00 12.43 30 GLU B O 1
ATOM 841 N N . GLU B 1 31 ? 2.736 14.310 -8.893 1.00 9.38 31 GLU B N 1
ATOM 842 C CA . GLU B 1 31 ? 2.491 13.806 -7.584 1.00 9.28 31 GLU B CA 1
ATOM 843 C C . GLU B 1 31 ? 3.374 14.406 -6.551 1.00 8.29 31 GLU B C 1
ATOM 844 O O . GLU B 1 31 ? 4.515 14.912 -6.843 1.00 9.76 31 GLU B O 1
ATOM 850 N N . PHE B 1 32 ? 2.974 14.359 -5.268 1.00 8.32 32 PHE B N 1
ATOM 851 C CA . PHE B 1 32 ? 3.694 14.835 -4.151 1.00 8.57 32 PHE B CA 1
ATOM 852 C C . PHE B 1 32 ? 3.542 13.853 -3.016 1.00 9.56 32 PHE B C 1
ATOM 853 O O . PHE B 1 32 ? 2.468 13.299 -2.832 1.00 13.48 32 PHE B O 1
ATOM 861 N N . ASP B 1 33 ? 4.618 13.650 -2.238 1.00 9.52 33 ASP B N 1
ATOM 862 C CA . ASP B 1 33 ? 4.635 12.782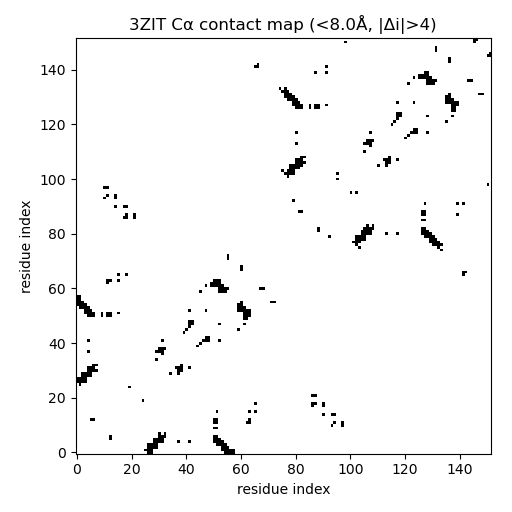 -1.042 1.00 9.65 33 ASP B CA 1
ATOM 863 C C . ASP B 1 33 ? 4.611 13.672 0.157 1.00 9.72 33 ASP B C 1
ATOM 864 O O . ASP B 1 33 ? 5.565 14.374 0.408 1.00 11.42 33 ASP B O 1
ATOM 869 N N . VAL B 1 34 ? 3.482 13.682 0.875 1.00 9.20 34 VAL B N 1
ATOM 870 C CA .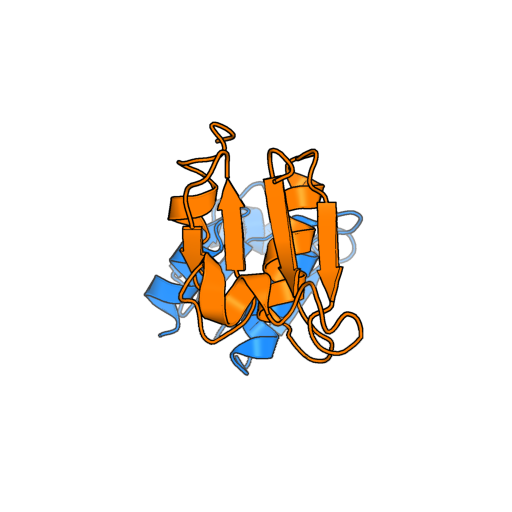 VAL B 1 34 ? 3.307 14.590 1.990 1.00 9.37 34 VAL B CA 1
ATOM 871 C C . VAL B 1 34 ? 4.088 14.212 3.215 1.00 10.44 34 VAL B C 1
ATOM 872 O O . VAL B 1 34 ? 4.115 14.964 4.166 1.00 13.53 34 VAL B O 1
ATOM 876 N N . LYS B 1 35 ? 4.669 13.002 3.269 1.00 10.42 35 LYS B N 1
ATOM 877 C CA . LYS B 1 35 ? 5.581 12.685 4.371 1.00 11.67 35 LYS B CA 1
ATOM 878 C C . LYS B 1 35 ? 6.943 13.297 4.084 1.00 11.28 35 LYS B C 1
ATOM 879 O O . LYS B 1 35 ? 7.611 13.775 4.980 1.00 14.42 35 LYS B O 1
ATOM 885 N N . LYS B 1 36 ? 7.415 13.265 2.838 1.00 11.74 36 LYS B N 1
ATOM 886 C CA . LYS B 1 36 ? 8.769 13.686 2.424 1.00 11.91 36 LYS B CA 1
ATOM 887 C C . LYS B 1 36 ? 8.836 15.111 2.033 1.00 11.98 36 LYS B C 1
ATOM 888 O O . LYS B 1 36 ? 9.927 15.650 1.937 1.00 17.74 36 LYS B O 1
ATOM 894 N N . ASP B 1 37 ? 7.732 15.755 1.695 1.00 13.18 37 ASP B N 1
ATOM 895 C CA . ASP B 1 37 ? 7.692 17.100 1.190 1.00 13.23 37 ASP B CA 1
ATOM 896 C C . ASP B 1 37 ? 6.776 17.935 2.117 1.00 12.46 37 ASP B C 1
ATOM 897 O O . ASP B 1 37 ? 5.573 17.891 2.010 1.00 12.44 37 ASP B O 1
ATOM 902 N N . ALA B 1 38 ? 7.386 18.654 3.074 1.00 15.19 38 ALA B N 1
ATOM 903 C CA . ALA B 1 38 ? 6.646 19.449 4.036 1.00 17.18 38 ALA B CA 1
ATOM 904 C C . ALA B 1 38 ? 5.837 20.548 3.358 1.00 14.43 38 ALA B C 1
ATOM 905 O O . ALA B 1 38 ? 4.755 20.880 3.835 1.00 14.99 38 ALA B O 1
ATOM 907 N N . ALA B 1 39 ? 6.304 21.125 2.239 1.00 14.77 39 ALA B N 1
ATOM 908 C CA . ALA B 1 39 ? 5.524 22.138 1.544 1.00 14.81 39 ALA B CA 1
ATOM 909 C C . ALA B 1 39 ? 4.237 21.573 0.983 1.00 12.82 39 ALA B C 1
ATOM 910 O O . ALA B 1 39 ? 3.147 22.146 1.068 1.00 13.25 39 ALA B O 1
ATOM 912 N N . ALA B 1 40 ? 4.339 20.371 0.371 1.00 12.31 40 ALA B N 1
ATOM 913 C CA . ALA B 1 40 ? 3.189 19.658 -0.151 1.00 10.94 40 ALA B CA 1
ATOM 914 C C . ALA B 1 40 ? 2.186 19.318 0.988 1.00 9.62 40 ALA B C 1
ATOM 915 O O . ALA B 1 40 ? 0.974 19.498 0.810 1.00 9.90 40 ALA B O 1
ATOM 917 N N . ARG B 1 41 ? 2.713 18.890 2.122 1.00 10.54 41 ARG B N 1
ATOM 918 C CA A ARG B 1 41 ? 1.853 18.605 3.272 0.50 10.58 41 ARG B CA 1
ATOM 919 C CA B ARG B 1 41 ? 1.876 18.608 3.311 0.50 10.58 41 ARG B CA 1
ATOM 920 C C . ARG B 1 41 ? 1.071 19.834 3.677 1.00 10.68 41 ARG B C 1
ATOM 921 O O . ARG B 1 41 ? -0.127 19.779 4.006 1.00 10.90 41 ARG B O 1
ATOM 936 N N . ASN B 1 42 ? 1.763 20.993 3.692 1.00 12.02 42 ASN B N 1
ATOM 937 C CA . ASN B 1 42 ? 1.086 22.227 4.077 1.00 13.20 42 ASN B CA 1
ATOM 938 C C . ASN B 1 42 ? 0.055 22.634 3.048 1.00 11.88 42 ASN B C 1
ATOM 939 O O . ASN B 1 42 ? -1.000 23.128 3.453 1.00 13.57 42 ASN B O 1
ATOM 944 N N . ARG B 1 43 ? 0.311 22.426 1.755 1.00 11.31 43 ARG B N 1
ATOM 945 C CA . ARG B 1 43 ? -0.735 22.710 0.812 1.00 11.73 43 ARG B CA 1
ATOM 946 C C . ARG B 1 43 ? -1.991 21.809 1.005 1.00 10.36 43 ARG B C 1
ATOM 947 O O . ARG B 1 43 ? -3.107 22.310 0.976 1.00 11.27 43 ARG B O 1
ATOM 955 N N . LEU B 1 44 ? -1.771 20.513 1.194 1.00 9.88 44 LEU B N 1
ATOM 956 C CA . LEU B 1 44 ? -2.849 19.563 1.458 1.00 9.27 44 LEU B CA 1
ATOM 957 C C . LEU B 1 44 ? -3.741 20.070 2.614 1.00 8.81 44 LEU B C 1
ATOM 958 O O . LEU B 1 44 ? -4.957 20.143 2.490 1.00 9.89 44 LEU B O 1
ATOM 963 N N . LEU B 1 45 ? -3.099 20.367 3.731 1.00 9.27 45 LEU B N 1
ATOM 964 C CA . LEU B 1 45 ? -3.804 20.648 5.004 1.00 10.56 45 LEU B CA 1
ATOM 965 C C . LEU B 1 45 ? -4.376 22.031 5.002 1.00 11.74 45 LEU B C 1
ATOM 966 O O . LEU B 1 45 ? -5.507 22.202 5.435 1.00 14.20 45 LEU B O 1
ATOM 971 N N . TYR B 1 46 ? -3.628 23.009 4.555 1.00 13.88 46 TYR B N 1
ATOM 972 C CA . TYR B 1 46 ? -4.014 24.436 4.785 1.00 16.55 46 TYR B CA 1
ATOM 973 C C . TYR B 1 46 ? -4.581 25.027 3.510 1.00 17.59 46 TYR B C 1
ATOM 974 O O . TYR B 1 46 ? -5.324 25.959 3.638 1.00 24.99 46 TYR B O 1
ATOM 983 N N . ASP B 1 47 ? -4.104 24.743 2.317 1.00 16.94 47 ASP B N 1
ATOM 984 C CA . ASP B 1 47 ? -4.666 25.290 1.099 1.00 18.11 47 ASP B CA 1
ATOM 985 C C . ASP B 1 47 ? -5.867 24.557 0.625 1.00 15.37 47 ASP B C 1
ATOM 986 O O . ASP B 1 47 ? -6.873 25.123 0.198 1.00 18.30 47 ASP B O 1
ATOM 991 N N . TYR B 1 48 ? -5.804 23.218 0.703 1.00 12.27 48 TYR B N 1
ATOM 992 C CA . TYR B 1 48 ? -6.825 22.374 0.180 1.00 11.51 48 TYR B CA 1
ATOM 993 C C . TYR B 1 48 ? -7.771 21.798 1.239 1.00 12.00 48 TYR B C 1
ATOM 994 O O . TYR B 1 48 ? -8.783 21.158 0.902 1.00 13.65 48 TYR B O 1
ATOM 1003 N N . ASP B 1 49 ? -7.529 22.084 2.487 1.00 11.85 49 ASP B N 1
ATOM 1004 C CA A ASP B 1 49 ? -8.530 21.714 3.518 0.50 12.16 49 ASP B CA 1
ATOM 1005 C CA B ASP B 1 49 ? -8.391 21.687 3.647 0.50 11.71 49 ASP B CA 1
ATOM 1006 C C . ASP B 1 49 ? -8.802 20.204 3.587 1.00 11.13 49 ASP B C 1
ATOM 1007 O O . ASP B 1 49 ? -9.933 19.827 3.849 1.00 12.16 49 ASP B O 1
ATOM 1016 N N . SER B 1 50 ? -7.803 19.355 3.267 1.00 9.36 50 SER B N 1
ATOM 1017 C CA . SER B 1 50 ? -7.975 17.949 3.295 1.00 8.14 50 SER B CA 1
ATOM 1018 C C . SER B 1 50 ? -7.018 17.363 4.311 1.00 8.79 50 SER B C 1
ATOM 1019 O O . SER B 1 50 ? -5.860 17.722 4.375 1.00 10.72 50 SER B O 1
ATOM 1022 N N . TYR B 1 51 ? -7.493 16.364 5.066 1.00 8.61 51 TYR B N 1
ATOM 1023 C CA . TYR B 1 51 ? -6.735 15.802 6.178 1.00 9.35 51 TYR B CA 1
ATOM 1024 C C . TYR B 1 51 ? -6.077 14.521 5.879 1.00 9.08 51 TYR B C 1
ATOM 1025 O O . TYR B 1 51 ? -5.420 13.944 6.782 1.00 10.00 51 TYR B O 1
ATOM 1034 N N . SER B 1 52 ? -6.225 13.981 4.670 1.00 8.05 52 SER B N 1
ATOM 1035 C CA . SER B 1 52 ? -5.694 12.662 4.378 1.00 8.63 52 SER B CA 1
ATOM 1036 C C . SER B 1 52 ? -5.366 12.543 2.904 1.00 8.04 52 SER B C 1
ATOM 1037 O O . SER B 1 52 ? -5.757 13.347 2.078 1.00 8.69 52 SER B O 1
ATOM 1040 N N . THR B 1 53 ? -4.629 11.458 2.594 1.00 7.60 53 THR B N 1
ATOM 1041 C CA . THR B 1 53 ? -4.350 11.063 1.219 1.00 7.68 53 THR B CA 1
ATOM 1042 C C . THR B 1 53 ? -5.066 9.816 0.925 1.00 7.63 53 THR B C 1
ATOM 1043 O O . THR B 1 53 ? -5.378 9.015 1.793 1.00 8.97 53 THR B O 1
ATOM 1047 N N . PRO B 1 54 ? -5.351 9.532 -0.357 1.00 7.19 54 PRO B N 1
ATOM 1048 C CA . PRO B 1 54 ? -5.057 10.434 -1.522 1.00 7.29 54 PRO B CA 1
ATOM 1049 C C . PRO B 1 54 ? -6.002 11.645 -1.477 1.00 7.21 54 PRO B C 1
ATOM 1050 O O . PRO B 1 54 ? -7.137 11.580 -1.033 1.00 7.75 54 PRO B O 1
ATOM 1054 N N . THR B 1 55 ? -5.448 12.744 -2.038 1.00 7.52 55 THR B N 1
ATOM 1055 C CA . THR B 1 55 ? -6.243 13.910 -2.386 1.00 7.40 55 THR B CA 1
ATOM 1056 C C . THR B 1 55 ? -5.773 14.306 -3.785 1.00 6.21 55 THR B C 1
ATOM 1057 O O . THR B 1 55 ? -4.544 14.335 -4.012 1.00 7.76 55 THR B O 1
ATOM 1061 N N . VAL B 1 56 ? -6.690 14.585 -4.696 1.00 6.40 56 VAL B N 1
ATOM 1062 C CA . VAL B 1 56 ? -6.337 14.977 -6.035 1.00 6.98 56 VAL B CA 1
ATOM 1063 C C . VAL B 1 56 ? -6.947 16.357 -6.253 1.00 7.10 56 VAL B C 1
ATOM 1064 O O . VAL B 1 56 ? -8.097 16.592 -5.872 1.00 8.41 56 VAL B O 1
ATOM 1068 N N . VAL B 1 57 ? -6.179 17.262 -6.906 1.00 7.69 57 VAL B N 1
ATOM 1069 C CA . VAL B 1 57 ? -6.650 18.604 -7.231 1.00 8.67 57 VAL B CA 1
ATOM 1070 C C . VAL B 1 57 ? -6.684 18.675 -8.752 1.00 8.60 57 VAL B C 1
ATOM 1071 O O . VAL B 1 57 ? -5.674 18.458 -9.406 1.00 9.92 57 VAL B O 1
ATOM 1075 N N . ILE B 1 58 ? -7.876 18.986 -9.314 1.00 8.92 58 ILE B N 1
ATOM 1076 C CA . ILE B 1 58 ? -8.083 18.964 -10.751 1.00 9.63 58 ILE B CA 1
ATOM 1077 C C . ILE B 1 58 ? -8.536 20.356 -11.157 1.00 9.12 58 ILE B C 1
ATOM 1078 O O . ILE B 1 58 ? -9.679 20.752 -10.888 1.00 9.83 58 ILE B O 1
ATOM 1083 N N . ASP B 1 59 ? -7.633 21.130 -11.789 1.00 10.82 59 ASP B N 1
ATOM 1084 C CA . ASP B 1 59 ? -7.962 22.515 -12.165 1.00 11.59 59 ASP B CA 1
ATOM 1085 C C . ASP B 1 59 ? -8.526 23.295 -10.982 1.00 11.92 59 ASP B C 1
ATOM 1086 O O . ASP B 1 59 ? -9.460 24.101 -11.150 1.00 14.96 59 ASP B O 1
ATOM 1091 N N . GLY B 1 60 ? -7.962 23.067 -9.805 1.00 11.81 60 GLY B N 1
ATOM 1092 C CA . GLY B 1 60 ? -8.395 23.771 -8.592 1.00 11.65 60 GLY B CA 1
ATOM 1093 C C . GLY B 1 60 ? -9.404 23.045 -7.755 1.00 12.03 60 GLY B C 1
ATOM 1094 O O . GLY B 1 60 ? -9.613 23.417 -6.621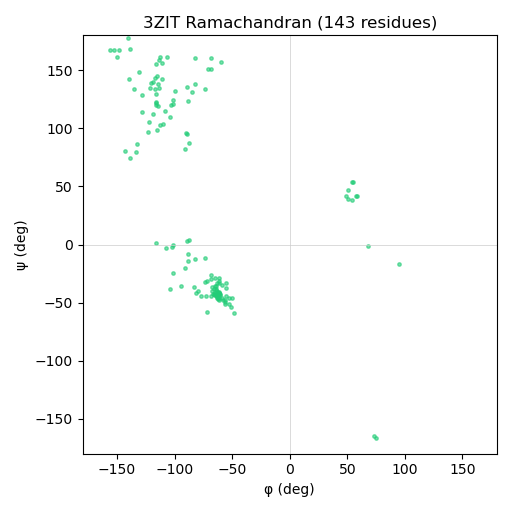 1.00 14.63 60 GLY B O 1
ATOM 1095 N N . GLU B 1 61 ? -10.073 22.033 -8.305 1.00 10.52 61 GLU B N 1
ATOM 1096 C CA A GLU B 1 61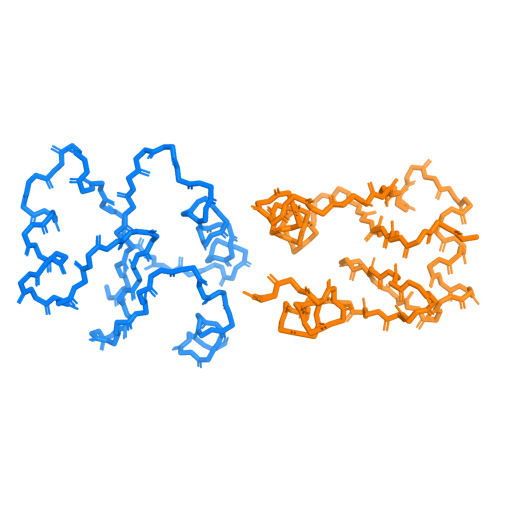 ? -11.137 21.368 -7.540 0.50 10.57 61 GLU B CA 1
ATOM 1097 C CA B GLU B 1 61 ? -11.148 21.306 -7.579 0.50 11.37 61 GLU B CA 1
ATOM 1098 C C . GLU B 1 61 ? -10.507 20.223 -6.725 1.00 10.04 61 GLU B C 1
ATOM 1099 O O . GLU B 1 61 ? -9.825 19.344 -7.280 1.00 10.86 61 GLU B O 1
ATOM 1110 N N . VAL B 1 62 ? -10.788 20.237 -5.430 1.00 9.79 62 VAL B N 1
ATOM 1111 C CA . VAL B 1 62 ? -10.254 19.271 -4.496 1.00 9.81 62 VAL B CA 1
ATOM 1112 C C . VAL B 1 62 ? -11.118 18.059 -4.380 1.00 9.21 62 VAL B C 1
ATOM 1113 O O . VAL B 1 62 ? -12.322 18.164 -4.101 1.00 12.99 62 VAL B O 1
ATOM 1117 N N . VAL B 1 63 ? -10.559 16.893 -4.626 1.00 8.79 63 VAL B N 1
ATOM 1118 C CA . VAL B 1 63 ? -11.216 15.600 -4.417 1.00 9.05 63 VAL B CA 1
ATOM 1119 C C . VAL B 1 63 ? -10.526 14.899 -3.331 1.00 7.78 63 VAL B C 1
ATOM 1120 O O . VAL B 1 63 ? -9.384 14.389 -3.501 1.00 9.22 63 VAL B O 1
ATOM 1124 N N . ALA B 1 64 ? -11.104 14.890 -2.142 1.00 9.60 64 ALA B N 1
ATOM 1125 C CA . ALA B 1 64 ? -10.493 14.349 -0.950 1.00 11.37 64 ALA B CA 1
ATOM 1126 C C . ALA B 1 64 ? -10.830 12.855 -0.797 1.00 10.49 64 ALA B C 1
ATOM 1127 O O . ALA B 1 64 ? -12.003 12.433 -0.927 1.00 12.62 64 ALA B O 1
ATOM 1129 N N . GLY B 1 65 ? -9.837 12.040 -0.459 1.00 12.29 65 GLY B N 1
ATOM 1130 C CA . GLY B 1 65 ? -10.054 10.667 -0.169 1.00 12.37 65 GLY B CA 1
ATOM 1131 C C . GLY B 1 65 ? -10.346 9.847 -1.432 1.00 12.51 65 GLY B C 1
ATOM 1132 O O . GLY B 1 65 ? -10.094 10.242 -2.570 1.00 14.89 65 GLY B O 1
ATOM 1133 N N . PHE B 1 66 ? -10.869 8.649 -1.226 1.00 13.27 66 PHE B N 1
ATOM 1134 C CA . PHE B 1 66 ? -11.002 7.654 -2.322 1.00 12.97 66 PHE B CA 1
ATOM 1135 C C . PHE B 1 66 ? -12.317 7.822 -3.020 1.00 13.83 66 PHE B C 1
ATOM 1136 O O . PHE B 1 66 ? -13.294 7.332 -2.532 1.00 17.91 66 PHE B O 1
ATOM 1144 N N . GLN B 1 67 ? -12.339 8.565 -4.118 1.00 11.95 67 GLN B N 1
ATOM 1145 C CA . GLN B 1 67 ? -13.563 8.909 -4.843 1.00 12.16 67 GLN B CA 1
ATOM 1146 C C . GLN B 1 67 ? -13.281 8.669 -6.322 1.00 12.77 67 GLN B C 1
ATOM 1147 O O . GLN B 1 67 ? -13.100 9.639 -7.108 1.00 13.41 67 GLN B O 1
ATOM 1153 N N . ILE B 1 68 ? -13.354 7.420 -6.738 1.00 13.66 68 ILE B N 1
ATOM 1154 C CA . ILE B 1 68 ? -12.963 7.108 -8.139 1.00 14.00 68 ILE B CA 1
ATOM 1155 C C . ILE B 1 68 ? -13.940 7.690 -9.157 1.00 12.09 68 ILE B C 1
ATOM 1156 O O . ILE B 1 68 ? -13.522 8.238 -10.176 1.00 13.09 68 ILE B O 1
ATOM 1161 N N . GLU B 1 69 ? -15.258 7.549 -8.908 1.00 14.41 69 GLU B N 1
ATOM 1162 C CA . GLU B 1 69 ? -16.251 8.062 -9.879 1.00 14.98 69 GLU B CA 1
ATOM 1163 C C . GLU B 1 69 ? -16.163 9.586 -10.003 1.00 12.01 69 GLU B C 1
ATOM 1164 O O . GLU B 1 69 ? -16.251 10.115 -11.086 1.00 14.00 69 GLU B O 1
ATOM 1170 N N . LYS B 1 70 ? -15.941 10.272 -8.907 1.00 12.44 70 LYS B N 1
ATOM 1171 C CA . LYS B 1 70 ? -15.828 11.751 -8.959 1.00 12.66 70 LYS B CA 1
ATOM 1172 C C . LYS B 1 70 ? -14.565 12.111 -9.715 1.00 10.95 70 LYS B C 1
ATOM 1173 O O . LYS B 1 70 ? -14.571 13.023 -10.537 1.00 11.28 70 LYS B O 1
ATOM 1179 N N . LEU B 1 71 ? -13.463 11.407 -9.524 1.00 11.72 71 LEU B N 1
ATOM 1180 C CA . LEU B 1 71 ? -12.257 11.648 -10.367 1.00 12.30 71 LEU B CA 1
ATOM 1181 C C . LEU B 1 71 ? -12.549 11.460 -11.843 1.00 12.17 71 LEU B C 1
ATOM 1182 O O . LEU B 1 71 ? -12.112 12.272 -12.647 1.00 13.17 71 LEU B O 1
ATOM 1187 N N . GLN B 1 72 ? -13.201 10.357 -12.167 1.00 13.58 72 GLN B N 1
ATOM 1188 C CA . GLN B 1 72 ? -13.488 10.088 -13.546 1.00 15.77 72 GLN B CA 1
ATOM 1189 C C . GLN B 1 72 ? -14.260 11.242 -14.132 1.00 14.53 72 GLN B C 1
ATOM 1190 O O . GLN B 1 72 ? -13.989 11.640 -15.270 1.00 16.89 72 GLN B O 1
ATOM 1196 N N . GLN B 1 73 ? -15.321 11.714 -13.432 1.00 13.19 73 GLN B N 1
ATOM 1197 C CA A GLN B 1 73 ? -16.139 12.792 -13.924 0.50 12.55 73 GLN B CA 1
ATOM 1198 C CA B GLN B 1 73 ? -16.156 12.853 -13.877 0.50 14.00 73 GLN B CA 1
ATOM 1199 C C . GLN B 1 73 ? -15.323 14.053 -14.150 1.00 12.45 73 GLN B C 1
ATOM 1200 O O . GLN B 1 73 ? -15.364 14.625 -15.197 1.00 13.93 73 GLN B O 1
ATOM 1211 N N . LEU B 1 74 ? -14.546 14.440 -13.160 1.00 10.82 74 LEU B N 1
ATOM 1212 C CA . LEU B 1 74 ? -13.781 15.704 -13.264 1.00 11.20 74 LEU B CA 1
ATOM 1213 C C . LEU B 1 74 ? -12.674 15.662 -14.302 1.00 10.93 74 LEU B C 1
ATOM 1214 O O . LEU B 1 74 ? -12.276 16.665 -14.828 1.00 11.64 74 LEU B O 1
ATOM 1219 N N . LEU B 1 75 ? -12.156 14.469 -14.596 1.00 10.75 75 LEU B N 1
ATOM 1220 C CA . LEU B 1 75 ? -11.044 14.342 -15.520 1.00 10.03 75 LEU B CA 1
ATOM 1221 C C . LEU B 1 75 ? -11.558 14.219 -16.901 1.00 11.11 75 LEU B C 1
ATOM 1222 O O . LEU B 1 75 ? -10.719 14.240 -17.842 1.00 12.34 75 LEU B O 1
ATOM 1227 N N . ASN B 1 76 ? -12.865 14.079 -17.124 1.00 11.97 76 ASN B N 1
ATOM 1228 C CA . ASN B 1 76 ? -13.395 14.018 -18.485 1.00 13.03 76 ASN B CA 1
ATOM 1229 C C . ASN B 1 76 ? -12.796 12.888 -19.271 1.00 13.32 76 ASN B C 1
ATOM 1230 O O . ASN B 1 76 ? -12.511 13.031 -20.451 1.00 14.57 76 ASN B O 1
ATOM 1235 N N . ILE B 1 77 ? -12.669 11.732 -18.590 1.00 13.64 77 ILE B N 1
ATOM 1236 C CA . ILE B 1 77 ? -11.896 10.583 -19.137 1.00 16.64 77 ILE B CA 1
ATOM 1237 C C . ILE B 1 77 ? -12.729 9.372 -19.421 1.00 19.53 77 ILE B C 1
ATOM 1238 O O . ILE B 1 77 ? -12.222 8.477 -20.110 1.00 23.01 77 ILE B O 1
ATOM 1243 N N A GLU B 1 78 ? -13.944 9.303 -18.971 0.50 16.15 78 GLU B N 1
ATOM 1244 N N B GLU B 1 78 ? -13.971 9.310 -18.968 0.50 16.82 78 GLU B N 1
ATOM 1245 C CA A GLU B 1 78 ? -14.615 8.029 -19.157 0.50 15.89 78 GLU B CA 1
ATOM 1246 C CA B GLU B 1 78 ? -14.807 8.098 -19.207 0.50 19.01 78 GLU B CA 1
ATOM 1247 C C A GLU B 1 78 ? -14.921 7.779 -20.647 0.50 17.19 78 GLU B C 1
ATOM 1248 C C B GLU B 1 78 ? -14.833 7.845 -20.708 0.50 16.58 78 GLU B C 1
ATOM 1249 O O A GLU B 1 78 ? -14.765 6.649 -21.078 0.50 17.39 78 GLU B O 1
ATOM 1250 O O B GLU B 1 78 ? -15.166 8.753 -21.405 0.50 13.53 78 GLU B O 1
#

Solvent-accessible surface area: 8703 Å² total; per-residue (Å²): 182,22,42,0,0,7,77,64,146,15,64,16,5,87,4,1,42,59,15,0,115,80,76,132,30,92,44,113,82,42,27,4,130,171,51,73,58,0,111,74,69,5,59,170,93,39,116,4,187,54,18,1,0,2,4,14,106,57,103,52,4,45,17,58,58,7,45,97,2,59,111,71,41,171,159,98,142,23,4,0,0,4,54,64,142,12,46,25,2,71,2,1,46,60,8,0,112,75,48,132,20,90,47,78,84,38,40,4,122,157,50,71,60,0,92,75,64,5,48,162,94,20,112,5,185,61,20,4,0,3,0,16,105,32,87,52,2,46,22,56,71,7,83,76,2,42,121,52,24,140,50,185

CATH classification: 3.40.30.10

B-factor: mean 20.81, std 11.72, range [6.21, 112.98]

Sequence (152 aa):
KIEVYAQPDCPPCVIVKEFLKHNNVAYEEFDVKKDAAARNRLLYDYDSYSTPTVVIDGEVVAGFQIEKLQQLLNMKKIEVYAQPDCPPCVIVKEFLKHNNVAYEEFDVKKDAAARRNRLLYDYDDSYSTPTVVIDGEEVVAGFQIEKLQQQLLNIEE

Organism: Bacillus cereus (strain ATCC 14579 / DSM 31 / CCUG 7414 / JCM 2152 / NBRC 15305 / NCIMB 9373 / NCTC 2599 / NRRL B-3711) (NCBI:txid226900)

Secondary structure (DSSP, 8-state):
-EEEEE-SS-HHHHHHHHHHHHTT---EEEETTT-HHHHHHHHHTT---SS-EEEETTEEEESS-HHHHHHHH-/--SEEEEE-SS-HHHHHHHHHHHHTT---EEEETTT-HHHHHIIIIIS---SS-EEEETTEEEESS-HHHHHHHHT--

Radius of gyration: 17.17 Å; Cα contacts (8 Å, |Δi|>4): 251; chains: 2; bounding box: 32×50×28 Å

Foldseek 3Di:
DKEWEAEPPDPLSVVLVVLCVVVPHDYYYDYVVVDVVSVCCCCPVVVADDPGWMADVNRIDHDRDNVVCVVRVD/DPQKEWEAAPPGVLSVVVVVVCVVLVHDYYYDHVVPDVVSVCCCCPVVVEDDDGWMAHNNDIDHDRDVVVVCVRRVRD

Nearest PDB structures (foldseek):
  3zit-assembly1_A  TM=1.014E+00  e=1.281E-15  Bacillus cereus
  3zij-assembly2_B  TM=1.010E+00  e=1.331E-14  Bacillus cereus
  3zit-assembly1_B  TM=9.962E-01  e=1.384E-13  Bacillus cereus
  3grx-assembly1_A  TM=8.744E-01  e=2.583E-04  Escherichia coli
  2khp-assembly1_A  TM=7.666E-01  e=2.251E-04  Brucella melitensis